Protein AF-T1A920-F1 (afdb_monomer_lite)

InterPro domains:
  IPR032686 2-oxoacid:ferredoxin oxidoreductase subunit beta, C-terminal [PF12367] (9-43)

Organism: NCBI:txid410659

Sequence (80 aa):
MTKKLTSEKFSTALTRSLEWGDKIPTGIFYQNKAIPPFTKRLANNVPNYLEVTPAEQRVSTADGYTVVDPRATFEDKILY

pLDDT: mean 90.43, std 7.58, range [54.22, 96.69]

Radius of gyration: 23.81 Å; chains: 1; bounding box: 58×28×60 Å

Secondary structure (DSSP, 8-state):
-HHHHHHHHHHHHHHHHT--SS----S------SSPPHHHHHTTTSTTTTTS-TTTS--B-TTS-BSS-HHHHTGGG---

Structure (mmCIF, N/CA/C/O backbone):
data_AF-T1A920-F1
#
_entry.id   AF-T1A920-F1
#
loop_
_atom_site.group_PDB
_atom_site.id
_atom_site.type_symbol
_atom_site.label_atom_id
_atom_site.label_alt_id
_atom_site.label_comp_id
_atom_site.label_asym_id
_atom_site.label_entity_id
_atom_site.label_seq_id
_atom_site.pdbx_PDB_ins_code
_atom_site.Cartn_x
_atom_site.Cartn_y
_atom_site.Cartn_z
_atom_site.occupancy
_atom_site.B_iso_or_equiv
_atom_site.auth_seq_id
_atom_site.auth_comp_id
_atom_site.auth_asym_id
_atom_site.auth_atom_id
_atom_site.pdbx_PDB_model_num
ATOM 1 N N . MET A 1 1 ? 1.405 17.148 22.491 1.00 54.22 1 MET A N 1
ATOM 2 C 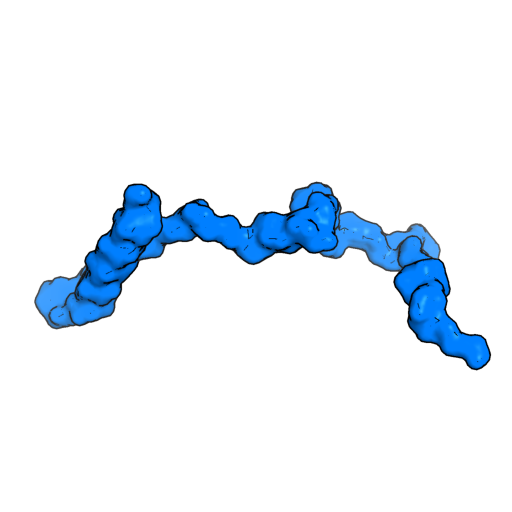CA . MET A 1 1 ? 0.025 16.792 22.907 1.00 54.22 1 MET A CA 1
ATOM 3 C C . MET A 1 1 ? -0.566 15.615 22.120 1.00 54.22 1 MET A C 1
ATOM 5 O O . MET A 1 1 ? -1.193 14.762 22.731 1.00 54.22 1 MET A O 1
ATOM 9 N N . THR A 1 2 ? -0.320 15.488 20.810 1.00 61.75 2 THR A N 1
ATOM 10 C CA . THR A 1 2 ? -0.943 14.476 19.923 1.00 61.75 2 THR A CA 1
ATOM 11 C C . THR A 1 2 ? -0.613 13.015 20.264 1.00 61.75 2 THR A C 1
ATOM 13 O O . THR A 1 2 ? -1.500 12.173 20.266 1.00 61.75 2 THR A O 1
ATOM 16 N N . LYS A 1 3 ? 0.643 12.706 20.622 1.00 65.56 3 LYS A N 1
ATOM 17 C CA . LYS A 1 3 ? 1.080 11.332 20.953 1.00 65.56 3 LYS A CA 1
ATOM 18 C C . LYS A 1 3 ? 0.396 10.769 22.211 1.00 65.56 3 LYS A C 1
ATOM 20 O O . LYS A 1 3 ? 0.083 9.584 22.255 1.00 65.56 3 LYS A O 1
ATOM 25 N N . LYS A 1 4 ? 0.126 11.632 23.201 1.00 69.62 4 LYS A N 1
ATOM 26 C CA . LYS A 1 4 ? -0.558 11.275 24.455 1.00 69.62 4 LYS A CA 1
ATOM 27 C C . LYS A 1 4 ? -2.017 10.883 24.192 1.00 69.62 4 LYS A C 1
ATOM 29 O O . LYS A 1 4 ? -2.437 9.803 24.586 1.00 69.62 4 LYS A O 1
ATOM 34 N N . LEU A 1 5 ? -2.729 11.695 23.407 1.00 73.62 5 LEU A N 1
ATOM 35 C CA . LEU A 1 5 ? -4.117 11.434 23.015 1.00 73.62 5 LEU A CA 1
ATOM 36 C C . LEU A 1 5 ? -4.278 10.122 22.222 1.00 73.62 5 LEU A C 1
ATOM 38 O O . LEU A 1 5 ? -5.247 9.393 22.416 1.00 73.62 5 LEU A O 1
ATOM 42 N N . THR A 1 6 ? -3.328 9.792 21.340 1.00 81.69 6 THR A N 1
ATOM 43 C CA . THR A 1 6 ? -3.328 8.519 20.595 1.00 81.69 6 THR A CA 1
ATOM 44 C C . THR A 1 6 ? -3.184 7.312 21.524 1.00 81.69 6 THR A C 1
ATOM 46 O O . THR A 1 6 ? -3.903 6.327 21.364 1.00 81.69 6 THR A O 1
ATOM 49 N N . SER A 1 7 ? -2.291 7.403 22.515 1.00 88.69 7 SER A N 1
ATOM 50 C CA . SER A 1 7 ? -2.082 6.347 23.512 1.00 88.69 7 SER A CA 1
ATOM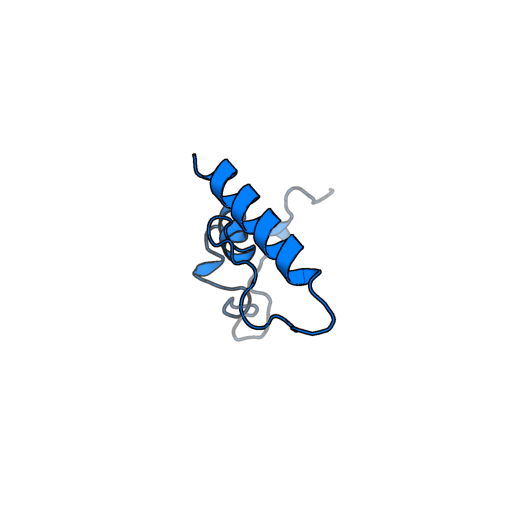 51 C C . SER A 1 7 ? -3.328 6.112 24.368 1.00 88.69 7 SER A C 1
ATOM 53 O O . SER A 1 7 ? -3.685 4.968 24.631 1.00 88.69 7 SER A O 1
ATOM 55 N N . GLU A 1 8 ? -4.010 7.183 24.780 1.00 92.44 8 GLU A N 1
ATOM 56 C CA . GLU A 1 8 ? -5.244 7.096 25.570 1.00 92.44 8 GLU A CA 1
ATOM 57 C C . GLU A 1 8 ? -6.380 6.450 24.766 1.00 92.44 8 GLU A C 1
ATOM 59 O O . GLU A 1 8 ? -7.029 5.525 25.249 1.00 92.44 8 GLU A O 1
ATOM 64 N N . LYS A 1 9 ? -6.572 6.858 23.502 1.00 92.00 9 LYS A N 1
ATOM 65 C CA . LYS A 1 9 ? -7.570 6.242 22.609 1.00 92.00 9 LYS A CA 1
ATOM 66 C C . LYS A 1 9 ? -7.308 4.757 22.370 1.00 92.00 9 LYS A C 1
ATOM 68 O O . LYS A 1 9 ? -8.254 3.978 22.332 1.00 92.00 9 LYS A O 1
ATOM 73 N N . PHE A 1 10 ? -6.043 4.370 22.212 1.00 94.06 10 PHE A N 1
ATOM 74 C CA . PHE A 1 10 ? -5.665 2.967 22.063 1.00 94.06 10 PHE A CA 1
ATOM 75 C C . PHE A 1 10 ? -5.944 2.161 23.339 1.00 94.06 10 PHE A C 1
ATOM 77 O O . PHE A 1 10 ? -6.524 1.084 23.258 1.00 94.06 10 PHE A O 1
ATOM 84 N N . SER A 1 11 ? -5.597 2.703 24.511 1.00 95.12 11 SER A N 1
ATOM 85 C CA . SER A 1 11 ? -5.870 2.064 25.805 1.00 95.12 11 SER A CA 1
ATOM 86 C C . SER A 1 11 ? -7.367 1.800 26.006 1.00 95.12 11 SER A C 1
ATOM 88 O O . SER A 1 11 ? -7.772 0.674 26.283 1.00 95.12 11 SER A O 1
ATOM 90 N N . THR A 1 12 ? -8.214 2.804 25.756 1.00 94.19 12 THR A N 1
ATOM 91 C CA . THR A 1 12 ? -9.674 2.651 25.851 1.00 94.19 12 THR A CA 1
ATOM 92 C C . THR A 1 12 ? -10.212 1.610 24.868 1.00 94.19 12 THR A C 1
ATOM 94 O O . THR A 1 12 ? -11.083 0.819 25.227 1.00 94.19 12 THR A O 1
ATOM 97 N N . ALA A 1 13 ? -9.693 1.582 23.639 1.00 95.44 13 ALA A N 1
ATOM 98 C CA . ALA A 1 13 ? -10.073 0.590 22.638 1.00 95.44 13 ALA A CA 1
ATOM 99 C C . ALA A 1 13 ? -9.714 -0.837 23.068 1.00 95.44 13 ALA A C 1
ATOM 101 O O . ALA A 1 13 ? -10.511 -1.753 22.877 1.00 95.44 13 ALA A O 1
ATOM 102 N N . LEU A 1 14 ? -8.540 -1.012 23.681 1.00 94.94 14 LEU A N 1
ATOM 103 C CA . LEU A 1 14 ? -8.100 -2.292 24.218 1.00 94.94 14 LEU A CA 1
ATOM 104 C C . LEU A 1 14 ? -9.032 -2.759 25.340 1.00 94.94 14 LEU A C 1
ATOM 106 O O . LEU A 1 14 ? -9.523 -3.882 25.279 1.00 94.94 14 LEU A O 1
ATOM 110 N N . THR A 1 15 ? -9.356 -1.890 26.302 1.00 94.62 15 THR A N 1
ATOM 111 C CA . THR A 1 15 ? -10.318 -2.213 27.369 1.00 94.62 15 THR A CA 1
ATOM 112 C C . THR A 1 15 ? -11.659 -2.658 26.796 1.00 94.62 15 THR A C 1
ATOM 114 O O . THR A 1 15 ? -12.174 -3.694 27.199 1.00 94.62 15 THR A O 1
ATOM 117 N N . ARG A 1 16 ? -12.193 -1.931 25.803 1.00 93.31 16 ARG A N 1
ATOM 118 C CA . ARG A 1 16 ? -13.434 -2.314 25.115 1.00 93.31 16 ARG A CA 1
ATOM 119 C C . ARG A 1 16 ? -13.311 -3.669 24.425 1.00 93.31 16 ARG A C 1
ATOM 121 O O . ARG A 1 16 ? -14.237 -4.458 24.496 1.00 93.31 16 ARG A O 1
ATOM 128 N N . SER A 1 17 ? -12.183 -3.968 23.778 1.00 93.19 17 SER A N 1
ATOM 129 C CA . SER A 1 17 ? -11.988 -5.248 23.073 1.00 93.19 17 SER A CA 1
ATOM 130 C C . SER A 1 17 ? -11.967 -6.470 23.996 1.00 93.19 17 SER A C 1
ATOM 132 O O . SER A 1 17 ? -12.159 -7.588 23.527 1.00 93.19 17 SER A O 1
ATOM 134 N N . LEU A 1 18 ? -11.748 -6.250 25.296 1.00 93.75 18 LEU A N 1
ATOM 135 C CA . LEU A 1 18 ? -11.742 -7.284 26.326 1.00 93.75 18 LEU A CA 1
ATOM 136 C C . LEU A 1 18 ? -13.110 -7.463 27.010 1.00 93.75 18 LEU A C 1
ATOM 138 O O . LEU A 1 18 ? -13.252 -8.375 27.822 1.00 93.75 18 LEU A O 1
ATOM 142 N N . GLU A 1 19 ? -14.110 -6.618 26.727 1.00 93.62 19 GLU A N 1
ATOM 143 C CA . GLU A 1 19 ? -15.455 -6.768 27.300 1.00 93.62 19 GLU A CA 1
ATOM 144 C C . GLU A 1 19 ? -16.147 -8.012 26.711 1.00 93.62 19 GLU A C 1
ATOM 146 O O . GLU A 1 19 ? -16.264 -8.167 25.494 1.00 93.62 19 GLU A O 1
ATOM 151 N N . TRP A 1 20 ? -16.618 -8.901 27.590 1.00 90.06 20 TRP A N 1
ATOM 152 C CA . TRP A 1 20 ? -17.342 -10.126 27.243 1.00 90.06 20 TRP A CA 1
ATOM 153 C C . TRP A 1 20 ? -18.438 -10.411 28.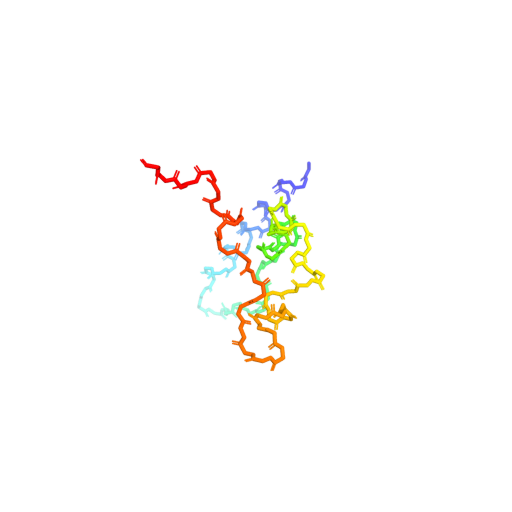280 1.00 90.06 20 TRP A C 1
ATOM 155 O O . TRP A 1 20 ? -18.376 -9.908 29.402 1.00 90.06 20 TRP A O 1
ATOM 165 N N . GLY A 1 21 ? -19.429 -11.234 27.929 1.00 88.88 21 GLY A N 1
ATOM 166 C CA . GLY A 1 21 ? -20.552 -11.588 28.806 1.00 88.88 21 GLY A CA 1
ATOM 167 C C . GLY A 1 21 ? -21.816 -10.801 28.464 1.00 88.88 21 GLY A C 1
ATOM 168 O O . GLY A 1 21 ? -22.260 -10.824 27.319 1.00 88.88 21 GLY A O 1
ATOM 169 N N . ASP A 1 22 ? -22.383 -10.095 29.442 1.00 89.00 22 ASP A N 1
ATOM 170 C CA . ASP A 1 22 ? -23.698 -9.437 29.335 1.00 89.00 22 ASP A CA 1
ATOM 171 C C . ASP A 1 22 ? -23.786 -8.366 28.236 1.00 89.00 22 ASP A C 1
ATOM 173 O O . ASP A 1 22 ? -24.878 -7.985 27.809 1.00 89.00 22 ASP A O 1
ATOM 177 N N . LYS A 1 23 ? -22.640 -7.846 27.782 1.00 87.19 23 LYS A N 1
ATOM 178 C CA . LYS A 1 23 ? -22.546 -6.870 26.695 1.00 87.19 23 LYS A CA 1
ATOM 179 C C . LYS A 1 23 ? -21.391 -7.232 25.774 1.00 87.19 23 LYS A C 1
ATOM 181 O O . LYS A 1 23 ? -20.249 -7.309 26.214 1.00 87.19 23 LYS A O 1
ATOM 186 N N . ILE A 1 24 ? -21.702 -7.388 24.489 1.00 91.94 24 ILE A N 1
ATOM 187 C CA . ILE A 1 24 ? -20.713 -7.573 23.426 1.00 91.94 24 ILE A CA 1
ATOM 188 C C . ILE A 1 24 ? -20.570 -6.233 22.694 1.00 91.94 24 ILE A C 1
ATOM 190 O O . ILE A 1 24 ? -21.518 -5.804 22.025 1.00 91.94 24 ILE A O 1
ATOM 194 N N . PRO A 1 25 ? -19.433 -5.530 22.829 1.00 93.00 25 PRO A N 1
ATOM 195 C CA . PRO A 1 25 ? -19.237 -4.256 22.154 1.00 93.00 25 PRO A CA 1
ATOM 196 C C . PRO A 1 25 ? -19.088 -4.458 20.642 1.00 93.00 25 PRO A C 1
ATOM 198 O O . PRO A 1 25 ? -18.444 -5.393 20.173 1.00 93.00 25 PRO A O 1
ATOM 201 N N . THR A 1 26 ? -19.678 -3.552 19.864 1.00 93.31 26 THR A N 1
ATOM 202 C CA . THR A 1 26 ? -19.624 -3.557 18.395 1.00 93.31 26 THR A CA 1
ATOM 203 C C . THR A 1 26 ? -19.255 -2.171 17.865 1.00 93.31 26 THR A C 1
ATOM 205 O O . THR A 1 26 ? -19.326 -1.174 18.586 1.00 93.31 26 THR A O 1
ATOM 208 N N . GLY A 1 27 ? -18.839 -2.097 16.597 1.00 94.69 27 GLY A N 1
ATOM 209 C CA . GLY A 1 27 ? -18.457 -0.846 15.936 1.00 94.69 27 GLY A CA 1
ATOM 210 C C . GLY A 1 27 ? -16.944 -0.637 15.849 1.00 94.69 27 GLY A C 1
ATOM 211 O O . GLY A 1 27 ? -16.175 -1.592 15.785 1.00 94.69 27 GLY A O 1
ATOM 212 N N . ILE A 1 28 ? -16.509 0.626 15.784 1.00 94.56 28 ILE A N 1
ATOM 213 C CA . ILE A 1 28 ? -15.096 0.993 15.609 1.00 94.56 28 ILE A CA 1
ATOM 214 C C . ILE A 1 28 ? -14.473 1.276 16.974 1.00 94.56 28 ILE A C 1
ATOM 216 O O . ILE A 1 28 ? -14.823 2.247 17.638 1.00 94.56 28 ILE A O 1
ATOM 220 N N . PHE A 1 29 ? -13.498 0.458 17.353 1.00 95.00 29 PHE A N 1
ATOM 221 C CA . PHE A 1 29 ? -12.826 0.560 18.647 1.00 95.00 29 PHE A CA 1
ATOM 222 C C . PHE A 1 29 ? -11.683 1.574 18.571 1.00 95.00 29 PHE A C 1
ATOM 224 O O . PHE A 1 29 ? -11.476 2.362 19.489 1.00 95.00 29 PHE A O 1
ATOM 231 N N . TYR A 1 30 ? -10.960 1.597 17.448 1.00 95.00 30 TYR A N 1
ATOM 232 C CA . TYR A 1 30 ? -9.827 2.488 17.242 1.00 95.00 30 TYR A CA 1
ATOM 233 C C . TYR A 1 30 ? -9.586 2.780 15.758 1.00 95.00 30 TYR A C 1
ATOM 235 O O . TYR A 1 30 ? -9.651 1.886 14.919 1.00 95.00 30 TYR A O 1
ATOM 243 N N . GLN A 1 31 ? -9.247 4.030 15.438 1.00 92.38 31 GLN A N 1
ATOM 244 C CA . GLN A 1 31 ? -8.778 4.435 14.113 1.00 92.38 31 GLN A CA 1
ATOM 245 C C . GLN A 1 31 ? -7.738 5.551 14.254 1.00 92.38 31 GLN A C 1
ATOM 247 O O . GLN A 1 31 ? -8.033 6.628 14.772 1.00 92.38 31 GLN A O 1
ATOM 252 N N . ASN A 1 32 ? -6.523 5.315 13.754 1.00 90.81 32 ASN A N 1
ATOM 253 C CA . ASN A 1 32 ? -5.452 6.309 13.743 1.00 90.81 32 ASN A CA 1
ATOM 254 C C . ASN A 1 32 ? -5.084 6.698 12.308 1.00 90.81 32 ASN A C 1
ATOM 256 O O . ASN A 1 32 ? -4.447 5.925 11.601 1.00 90.81 32 ASN A O 1
ATOM 260 N N . LYS A 1 33 ? -5.453 7.917 11.901 1.00 89.25 33 LYS A N 1
ATOM 261 C CA . LYS A 1 33 ? -5.134 8.478 10.575 1.00 89.25 33 LYS A CA 1
ATOM 262 C C . LYS A 1 33 ? -3.877 9.356 10.565 1.00 89.25 33 LYS A C 1
ATOM 264 O O . LYS A 1 33 ? -3.544 9.919 9.530 1.00 89.25 33 LYS A O 1
ATOM 269 N N . ALA A 1 34 ? -3.191 9.500 11.702 1.00 90.06 34 ALA A N 1
ATOM 270 C CA . ALA A 1 34 ? -1.976 10.311 11.791 1.00 90.06 34 ALA A CA 1
ATOM 271 C C . ALA A 1 34 ? -0.754 9.611 11.177 1.00 90.06 34 ALA A C 1
ATOM 273 O O . ALA A 1 34 ? 0.217 10.271 10.821 1.00 90.06 34 ALA A O 1
ATOM 274 N N . ILE A 1 35 ? -0.791 8.279 11.065 1.00 89.00 35 ILE A N 1
ATOM 275 C CA . ILE A 1 35 ? 0.274 7.499 10.435 1.00 89.00 35 ILE A CA 1
ATOM 276 C C . ILE A 1 35 ? -0.075 7.342 8.952 1.00 89.00 35 ILE A C 1
ATOM 278 O O . ILE A 1 35 ? -1.156 6.830 8.643 1.00 89.00 35 ILE A O 1
ATOM 282 N N . PRO A 1 36 ? 0.801 7.767 8.025 1.00 90.38 36 PRO A N 1
ATOM 283 C CA . PRO A 1 36 ? 0.541 7.599 6.606 1.00 90.38 36 PRO A CA 1
ATOM 284 C C . PRO A 1 36 ? 0.491 6.106 6.242 1.00 90.38 36 PRO A C 1
ATOM 286 O O . PRO A 1 36 ? 1.300 5.318 6.747 1.00 90.38 36 PRO A O 1
ATOM 289 N N . PRO A 1 37 ? -0.419 5.700 5.340 1.00 90.94 37 PRO A N 1
ATOM 290 C CA . PRO A 1 37 ? -0.441 4.338 4.827 1.00 90.94 37 PRO A CA 1
ATOM 291 C C . PRO A 1 37 ? 0.860 4.025 4.079 1.00 90.94 37 PRO A C 1
ATOM 293 O O . PRO A 1 37 ? 1.570 4.921 3.618 1.00 90.94 37 PRO A O 1
ATOM 296 N N . PHE A 1 38 ? 1.172 2.735 3.938 1.00 91.00 38 PHE A N 1
ATOM 297 C CA . PHE A 1 38 ? 2.390 2.283 3.261 1.00 91.00 38 PHE A CA 1
ATOM 298 C C . PHE A 1 38 ? 2.537 2.858 1.845 1.00 91.00 38 PHE A C 1
ATOM 300 O O . PHE A 1 38 ? 3.607 3.347 1.505 1.00 91.00 38 PHE A O 1
ATOM 307 N N . THR A 1 39 ? 1.447 2.924 1.081 1.00 87.88 39 THR A N 1
ATOM 308 C CA . THR A 1 39 ? 1.420 3.502 -0.272 1.00 87.88 39 THR A CA 1
ATOM 309 C C . THR A 1 39 ? 1.920 4.944 -0.326 1.00 87.88 39 THR A C 1
ATOM 311 O O . THR A 1 39 ? 2.684 5.291 -1.218 1.00 87.88 39 THR A O 1
ATOM 314 N N . LYS A 1 40 ? 1.581 5.780 0.665 1.00 90.25 40 LYS A N 1
ATOM 315 C CA . LYS A 1 40 ? 2.105 7.154 0.749 1.00 90.25 40 LYS A CA 1
ATOM 316 C C . LYS A 1 40 ? 3.584 7.202 1.117 1.00 90.25 40 LYS A C 1
ATOM 318 O O . LYS A 1 40 ? 4.268 8.139 0.735 1.00 90.25 40 LYS A O 1
ATOM 323 N N . ARG A 1 41 ? 4.085 6.209 1.857 1.0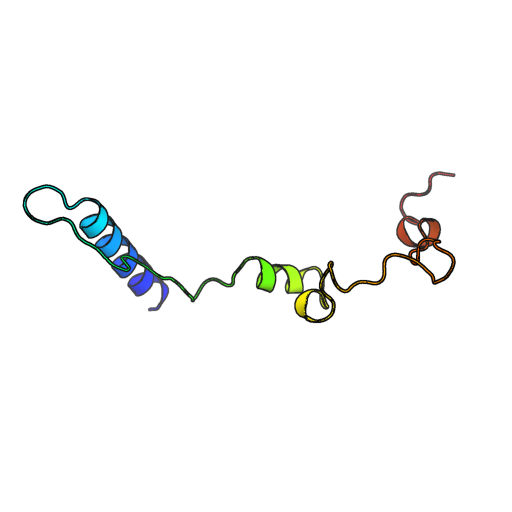0 93.38 41 ARG A N 1
ATOM 324 C CA . ARG A 1 41 ? 5.510 6.121 2.210 1.00 93.38 41 ARG A CA 1
ATOM 325 C C . ARG A 1 41 ? 6.373 5.672 1.033 1.00 93.38 41 ARG A C 1
ATOM 327 O O . ARG A 1 41 ? 7.539 6.039 0.996 1.00 93.38 41 ARG A O 1
ATOM 334 N N . LEU A 1 42 ? 5.813 4.932 0.071 1.00 94.19 42 LEU A N 1
ATOM 335 C CA . LEU A 1 42 ? 6.527 4.542 -1.150 1.00 94.19 42 LEU A CA 1
ATOM 336 C C . LEU A 1 42 ? 6.945 5.753 -1.989 1.00 94.19 42 LEU A C 1
ATOM 338 O O . LEU A 1 42 ? 8.033 5.730 -2.553 1.00 94.19 42 LEU A O 1
ATOM 342 N N . ALA A 1 43 ? 6.157 6.832 -1.974 1.00 91.62 43 ALA A N 1
ATOM 343 C CA . ALA A 1 43 ? 6.496 8.082 -2.654 1.00 91.62 43 ALA A CA 1
ATOM 344 C C . ALA A 1 43 ? 7.815 8.717 -2.164 1.00 91.62 43 ALA A C 1
ATOM 346 O O . ALA A 1 43 ? 8.453 9.452 -2.907 1.00 91.62 43 ALA A O 1
ATOM 347 N N . ASN A 1 44 ? 8.268 8.398 -0.942 1.00 93.44 44 ASN A N 1
ATOM 348 C CA . ASN A 1 44 ? 9.560 8.874 -0.435 1.00 93.44 44 ASN A CA 1
ATOM 349 C C . ASN A 1 44 ? 10.756 8.212 -1.140 1.00 93.44 44 ASN A C 1
ATOM 351 O O . ASN A 1 44 ? 11.838 8.788 -1.154 1.00 93.44 44 ASN A O 1
ATOM 355 N N . ASN A 1 45 ? 10.569 7.006 -1.686 1.00 94.19 45 ASN A N 1
ATOM 356 C CA . ASN A 1 45 ? 11.615 6.235 -2.367 1.00 94.19 45 ASN A CA 1
ATOM 357 C C . ASN A 1 45 ? 11.421 6.221 -3.890 1.00 94.19 45 ASN A C 1
ATOM 359 O O . ASN A 1 45 ? 12.388 6.118 -4.635 1.00 94.19 45 ASN A O 1
ATOM 363 N N . VAL A 1 46 ? 10.170 6.294 -4.347 1.00 93.56 46 VAL A N 1
ATOM 364 C CA . VAL A 1 46 ? 9.771 6.279 -5.757 1.00 93.56 46 VAL A CA 1
ATOM 365 C C . VAL A 1 46 ? 8.875 7.501 -5.991 1.00 93.56 46 VAL A C 1
ATOM 367 O O . VAL A 1 46 ? 7.669 7.418 -5.751 1.00 93.56 46 VAL A O 1
ATOM 370 N N . PRO A 1 47 ? 9.438 8.648 -6.414 1.00 91.44 47 PRO A N 1
ATOM 371 C CA . PRO A 1 47 ? 8.737 9.936 -6.418 1.00 91.44 47 PRO A CA 1
ATOM 372 C C . PRO A 1 47 ? 7.395 9.945 -7.162 1.00 91.44 47 PRO A C 1
ATOM 374 O O . PRO A 1 47 ? 6.436 10.553 -6.697 1.00 91.44 47 PRO A O 1
ATOM 377 N N . ASN A 1 48 ? 7.296 9.222 -8.277 1.00 92.00 48 ASN A N 1
ATOM 378 C CA . ASN A 1 48 ? 6.109 9.170 -9.134 1.00 92.00 48 ASN A CA 1
ATOM 379 C C . ASN A 1 48 ? 5.171 7.983 -8.834 1.00 92.00 48 ASN A C 1
ATOM 381 O O . ASN A 1 48 ? 4.260 7.716 -9.613 1.00 92.00 48 ASN A O 1
ATOM 385 N N . TYR A 1 49 ? 5.357 7.264 -7.721 1.00 92.44 49 TYR A N 1
ATOM 386 C CA . TYR A 1 49 ? 4.607 6.032 -7.429 1.00 92.44 49 TYR A CA 1
ATOM 387 C C . TYR A 1 49 ? 3.082 6.217 -7.382 1.00 92.44 49 TYR A C 1
ATOM 389 O O . TYR A 1 49 ? 2.339 5.290 -7.694 1.00 92.44 49 TYR A O 1
ATOM 397 N N . LEU A 1 50 ? 2.612 7.397 -6.960 1.00 91.75 50 LEU A N 1
ATOM 398 C CA . LEU A 1 50 ? 1.182 7.718 -6.883 1.00 91.75 50 LEU A CA 1
ATOM 399 C C . LEU A 1 50 ? 0.619 8.311 -8.184 1.00 91.75 50 LEU A C 1
ATOM 401 O O . LEU A 1 50 ? -0.597 8.375 -8.321 1.00 91.75 50 LEU A O 1
ATOM 405 N N . GLU A 1 51 ? 1.482 8.761 -9.096 1.00 93.50 51 GLU A N 1
ATOM 406 C CA . GLU A 1 51 ? 1.096 9.358 -10.383 1.00 93.50 51 GLU A CA 1
ATOM 407 C C . GLU A 1 51 ? 1.071 8.316 -11.501 1.00 93.50 51 GLU A C 1
ATOM 409 O O . GLU A 1 51 ? 0.192 8.345 -12.354 1.00 93.50 51 GLU A O 1
ATOM 414 N N . VAL A 1 52 ? 2.044 7.401 -11.488 1.00 93.00 52 VAL A N 1
ATOM 415 C CA . VAL A 1 52 ? 2.181 6.312 -12.455 1.00 93.00 52 VAL A CA 1
ATOM 416 C C . VAL A 1 52 ? 2.372 5.022 -11.671 1.00 93.00 52 VAL A C 1
ATOM 418 O O . VAL A 1 52 ? 3.496 4.567 -11.412 1.00 93.00 52 VAL A O 1
ATOM 421 N N . THR A 1 53 ? 1.251 4.452 -11.233 1.00 93.19 53 THR A N 1
ATOM 422 C CA . THR A 1 53 ? 1.280 3.245 -10.407 1.00 93.19 53 THR A CA 1
ATOM 423 C C . THR A 1 53 ? 1.860 2.065 -11.193 1.00 93.19 53 THR A C 1
ATOM 425 O O . THR A 1 53 ? 1.783 2.048 -12.422 1.00 93.19 53 THR A O 1
ATOM 428 N N . PRO A 1 54 ? 2.405 1.026 -10.530 1.00 92.50 54 PRO A N 1
ATOM 429 C CA . PRO A 1 54 ? 2.968 -0.132 -11.231 1.00 92.50 54 PRO A CA 1
ATOM 430 C C . PRO A 1 54 ? 2.015 -0.802 -12.231 1.00 92.50 54 PRO A C 1
ATOM 432 O O . PRO A 1 54 ? 2.472 -1.375 -13.212 1.00 92.50 54 PRO A O 1
ATOM 435 N N . ALA A 1 55 ? 0.701 -0.722 -11.998 1.00 94.62 55 ALA A N 1
ATOM 436 C CA . ALA A 1 55 ? -0.312 -1.276 -12.895 1.00 94.62 55 ALA A CA 1
ATOM 437 C C . ALA A 1 55 ? -0.513 -0.446 -14.178 1.00 94.62 55 ALA A C 1
ATOM 439 O O . ALA A 1 55 ? -0.941 -0.985 -15.193 1.00 94.62 55 ALA A O 1
ATOM 440 N N . GLU A 1 56 ? -0.216 0.852 -14.133 1.00 94.62 56 GLU A N 1
ATOM 441 C CA . GLU A 1 56 ? -0.358 1.788 -15.257 1.00 94.62 56 GLU A CA 1
ATOM 442 C C . GLU A 1 56 ? 0.949 1.950 -16.040 1.00 94.62 56 GLU A C 1
ATOM 444 O O . GLU A 1 56 ? 0.960 2.504 -17.141 1.00 94.62 56 GLU A O 1
ATOM 449 N N . GLN A 1 57 ? 2.067 1.476 -15.484 1.00 93.44 57 GLN A N 1
ATOM 450 C CA . GLN A 1 57 ? 3.358 1.541 -16.148 1.00 93.44 57 GLN A CA 1
ATOM 451 C C . GLN A 1 57 ? 3.353 0.689 -17.413 1.00 93.44 57 GLN A C 1
ATOM 453 O O . GLN A 1 57 ? 3.004 -0.492 -17.421 1.00 93.44 57 GLN A O 1
ATOM 458 N N . ARG A 1 58 ? 3.810 1.296 -18.505 1.00 94.00 58 ARG A N 1
ATOM 459 C CA . ARG A 1 58 ? 4.089 0.572 -19.737 1.00 94.00 58 ARG A CA 1
ATOM 460 C C . ARG A 1 58 ? 5.241 -0.402 -19.483 1.00 94.00 58 ARG A C 1
ATOM 462 O O . ARG A 1 58 ? 6.338 0.036 -19.165 1.00 94.00 58 ARG A O 1
ATOM 469 N N . VAL A 1 59 ? 5.006 -1.700 -19.670 1.00 93.94 59 VAL A N 1
ATOM 470 C CA . VAL A 1 59 ? 6.038 -2.746 -19.501 1.00 93.94 59 VAL A CA 1
ATOM 471 C C . VAL A 1 59 ? 6.637 -3.234 -20.822 1.00 93.94 59 VAL A C 1
ATOM 473 O O . VAL A 1 59 ? 7.719 -3.817 -20.818 1.00 93.94 59 VAL A O 1
ATOM 476 N N . SER A 1 60 ? 5.979 -2.966 -21.957 1.00 96.12 60 SER A N 1
ATOM 477 C CA . SER A 1 60 ? 6.464 -3.370 -23.279 1.00 96.12 60 SER A CA 1
ATOM 478 C C . SER A 1 60 ? 6.255 -2.316 -24.369 1.00 96.12 60 SER A C 1
ATOM 480 O O . SER A 1 60 ? 5.339 -1.489 -24.314 1.00 96.12 60 SER A O 1
ATOM 482 N N . THR A 1 61 ? 7.095 -2.346 -25.400 1.00 95.38 61 THR A N 1
ATOM 483 C CA . THR A 1 61 ? 6.893 -1.628 -26.662 1.00 95.38 61 THR A CA 1
ATOM 484 C C . THR A 1 61 ? 5.687 -2.202 -27.417 1.00 95.38 61 THR A C 1
ATOM 486 O O . THR A 1 61 ? 5.090 -3.195 -26.997 1.00 95.38 61 THR A O 1
ATOM 489 N N . ALA A 1 62 ? 5.279 -1.546 -28.509 1.00 95.94 62 ALA A N 1
ATOM 490 C CA . ALA A 1 62 ? 4.180 -2.034 -29.348 1.00 95.94 62 ALA A CA 1
ATOM 491 C C . ALA A 1 62 ? 4.503 -3.407 -29.967 1.00 95.94 62 ALA A C 1
ATOM 493 O O . ALA A 1 62 ? 3.610 -4.226 -30.143 1.00 95.94 62 ALA A O 1
ATOM 494 N N . ASP A 1 63 ? 5.790 -3.668 -30.197 1.00 96.69 63 ASP A N 1
ATOM 495 C CA . ASP A 1 63 ? 6.304 -4.908 -30.779 1.00 96.69 63 ASP A CA 1
ATOM 496 C C . ASP A 1 63 ? 6.591 -5.999 -29.726 1.00 96.69 63 ASP A C 1
ATOM 498 O O . ASP A 1 63 ? 7.092 -7.068 -30.061 1.00 96.69 63 ASP A O 1
ATOM 502 N N . GLY A 1 64 ? 6.291 -5.747 -28.443 1.00 95.88 64 GLY A N 1
ATOM 503 C CA . GLY A 1 64 ? 6.418 -6.734 -27.361 1.00 95.88 64 GLY A CA 1
ATOM 504 C C . GLY A 1 64 ? 7.785 -6.802 -26.666 1.00 95.88 64 GLY A C 1
ATOM 505 O O . GLY A 1 64 ? 8.001 -7.690 -25.845 1.00 95.88 64 GLY A O 1
ATOM 506 N N . TYR A 1 65 ? 8.701 -5.868 -26.938 1.00 94.19 65 TYR A N 1
ATOM 507 C CA . TYR A 1 65 ? 10.004 -5.793 -26.258 1.00 94.19 65 TYR A CA 1
ATOM 508 C C . TYR A 1 65 ? 9.927 -5.006 -24.946 1.00 94.19 65 TYR A C 1
ATOM 510 O O . TYR A 1 65 ? 9.043 -4.175 -24.777 1.00 94.19 65 TYR A O 1
ATOM 518 N N . THR A 1 66 ? 10.867 -5.223 -24.022 1.00 94.31 66 THR A N 1
ATOM 519 C CA . THR A 1 66 ? 10.987 -4.409 -22.794 1.00 94.31 66 THR A CA 1
ATOM 520 C C . THR A 1 66 ? 11.200 -2.928 -23.122 1.00 94.31 66 THR A C 1
ATOM 522 O O . THR A 1 66 ? 11.912 -2.593 -24.067 1.00 94.31 66 THR A O 1
ATOM 525 N N . VAL A 1 67 ? 10.604 -2.031 -22.330 1.00 94.56 67 VAL A N 1
ATOM 526 C CA . VAL A 1 67 ? 10.874 -0.580 -22.416 1.00 94.56 67 VAL A CA 1
ATOM 527 C C . VAL A 1 67 ? 12.087 -0.141 -21.593 1.00 94.56 67 VAL A C 1
ATOM 529 O O . VAL A 1 67 ? 12.564 0.978 -21.747 1.00 94.56 67 VAL A O 1
ATOM 532 N N . VAL A 1 68 ? 12.567 -1.006 -20.700 1.00 93.81 68 VAL A N 1
ATOM 533 C CA . VAL A 1 68 ? 13.730 -0.755 -19.843 1.00 93.81 68 VAL A CA 1
ATOM 534 C C . VAL A 1 68 ? 14.977 -1.291 -20.530 1.00 93.81 68 VAL A C 1
ATOM 536 O O . VAL A 1 68 ? 14.962 -2.436 -20.983 1.00 93.81 68 VAL A O 1
ATOM 539 N N . ASP A 1 69 ? 16.053 -0.501 -20.549 1.00 92.75 69 ASP A N 1
ATOM 540 C CA . ASP A 1 69 ? 17.395 -0.951 -20.928 1.00 92.75 69 ASP A CA 1
ATOM 541 C C . ASP A 1 69 ? 18.101 -1.579 -19.709 1.00 92.75 69 ASP A C 1
ATOM 543 O O . ASP A 1 69 ? 18.496 -0.853 -18.787 1.00 92.75 69 ASP A O 1
ATOM 547 N N . PRO A 1 70 ? 18.292 -2.912 -19.666 1.00 88.88 70 PRO A N 1
ATOM 548 C CA . PRO A 1 70 ? 18.921 -3.567 -18.526 1.00 88.88 70 PRO A CA 1
ATOM 549 C C . PRO A 1 70 ? 20.403 -3.209 -18.370 1.00 88.88 70 PRO A C 1
ATOM 551 O O . PRO A 1 70 ? 20.903 -3.216 -17.250 1.00 88.88 70 PRO A O 1
ATOM 554 N N . ARG A 1 71 ? 21.122 -2.891 -19.458 1.00 90.31 71 ARG A N 1
ATOM 555 C CA . ARG A 1 71 ? 22.552 -2.552 -19.374 1.00 90.31 71 ARG A CA 1
ATOM 556 C C . ARG A 1 71 ? 22.744 -1.199 -18.716 1.00 90.31 71 ARG A C 1
ATOM 558 O O . ARG A 1 71 ? 23.529 -1.103 -17.783 1.00 90.31 71 ARG A O 1
ATOM 565 N N . ALA A 1 72 ? 21.985 -0.198 -19.157 1.00 93.12 72 ALA A N 1
ATOM 566 C CA . ALA A 1 72 ? 22.000 1.120 -18.531 1.00 93.12 72 ALA A CA 1
ATOM 567 C C . ALA A 1 72 ? 21.522 1.058 -17.068 1.00 93.12 72 ALA A C 1
ATOM 569 O O . ALA A 1 72 ? 22.085 1.709 -16.197 1.00 93.12 72 ALA A O 1
ATOM 570 N N . THR A 1 73 ? 20.507 0.234 -16.781 1.00 92.06 73 THR A N 1
ATOM 571 C CA . THR A 1 73 ? 19.943 0.096 -15.425 1.00 92.06 73 THR A CA 1
ATOM 572 C C . THR A 1 73 ? 20.936 -0.491 -14.418 1.00 92.06 73 THR A C 1
ATOM 574 O O . THR A 1 73 ? 20.912 -0.108 -13.252 1.00 92.06 73 THR A O 1
ATOM 577 N N . PHE A 1 74 ? 21.787 -1.427 -14.849 1.00 92.75 74 PHE A N 1
ATOM 578 C CA . PHE A 1 74 ? 22.716 -2.157 -13.979 1.00 92.75 74 PHE A CA 1
ATOM 579 C C . PHE A 1 74 ? 24.187 -1.868 -14.300 1.00 92.75 74 PHE A C 1
ATOM 581 O O . PHE A 1 74 ? 25.044 -2.707 -14.021 1.00 92.75 74 PHE A O 1
ATOM 588 N N . GLU A 1 75 ? 24.489 -0.709 -14.892 1.00 94.06 75 GLU A N 1
ATOM 589 C CA . GLU A 1 75 ? 25.839 -0.339 -15.338 1.00 94.06 75 GLU A CA 1
ATOM 590 C C . GLU A 1 75 ? 26.877 -0.457 -14.208 1.00 94.06 75 GLU A C 1
ATOM 592 O O . GLU A 1 75 ? 27.961 -1.004 -14.403 1.00 94.06 75 GLU A O 1
ATOM 597 N N . ASP A 1 76 ? 26.507 -0.055 -12.991 1.00 93.12 76 ASP A N 1
ATOM 598 C CA . ASP A 1 76 ? 27.346 -0.108 -11.789 1.00 93.12 76 ASP A CA 1
ATOM 599 C C . ASP A 1 76 ? 27.612 -1.533 -11.263 1.00 93.12 76 ASP A C 1
ATOM 601 O O . ASP A 1 76 ? 28.394 -1.717 -10.326 1.00 93.12 76 ASP A O 1
ATOM 605 N N . LYS A 1 77 ? 26.945 -2.545 -11.830 1.00 90.88 77 LYS A N 1
ATOM 606 C CA . LYS A 1 77 ? 27.069 -3.966 -11.467 1.00 90.88 77 LYS A CA 1
ATOM 607 C C . LYS A 1 77 ? 27.718 -4.815 -12.560 1.00 90.88 77 LYS A C 1
ATOM 609 O O . LYS A 1 77 ? 27.850 -6.025 -12.369 1.00 90.88 77 LYS A O 1
ATOM 614 N N . ILE A 1 78 ? 28.116 -4.223 -13.686 1.00 87.19 78 ILE A N 1
ATOM 615 C CA . ILE A 1 78 ? 28.777 -4.954 -14.771 1.00 87.19 78 ILE A CA 1
ATOM 616 C C . ILE A 1 78 ? 30.222 -5.265 -14.359 1.00 87.19 78 ILE A C 1
ATOM 618 O O . ILE A 1 78 ? 31.007 -4.366 -14.065 1.00 87.19 78 ILE A O 1
ATOM 622 N N . LEU A 1 79 ? 30.568 -6.555 -14.334 1.00 79.19 79 LEU A N 1
ATOM 623 C CA . LEU A 1 79 ? 31.936 -7.035 -14.134 1.00 79.19 79 LEU A CA 1
ATOM 624 C C . LEU A 1 79 ? 32.584 -7.247 -15.511 1.00 79.19 79 LEU A C 1
ATOM 626 O O . LEU A 1 79 ? 31.987 -7.913 -16.359 1.00 79.19 79 LEU A O 1
ATOM 630 N N . TYR A 1 80 ? 33.764 -6.658 -15.721 1.00 75.94 80 TYR A N 1
ATOM 631 C CA . TYR A 1 80 ? 34.573 -6.797 -16.940 1.00 75.94 80 TYR A CA 1
ATOM 632 C C . TYR A 1 80 ? 35.515 -7.999 -16.865 1.00 75.94 80 TYR A C 1
ATOM 634 O O . TYR A 1 80 ? 36.024 -8.274 -15.753 1.00 75.94 80 TYR A O 1
#

Foldseek 3Di:
DVVVVQVVLVVQLVVLCPDDDPDNDDDDS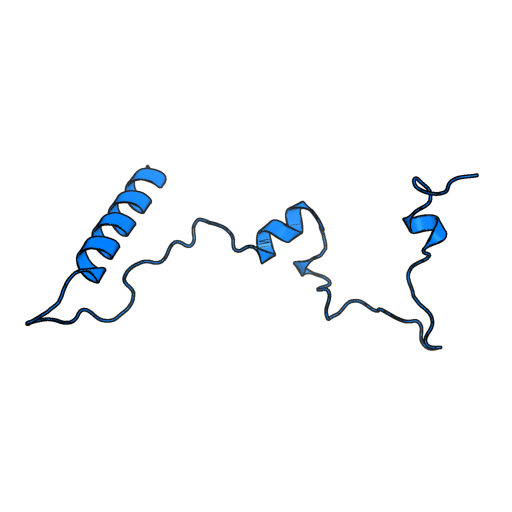DDDPPDPDPQVVVCVVVVCCVVQPPVNDDQADPVRHGPDDVCVVCVVPDD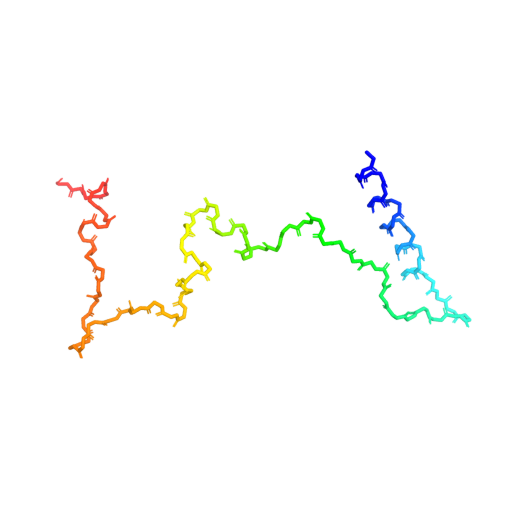D